Protein AF-A0A554L5W0-F1 (afdb_monomer_lite)

pLDDT: mean 80.77, std 18.83, range [39.31, 97.44]

Radius of gyration: 19.12 Å; chains: 1; bounding box: 47×34×50 Å

Foldseek 3Di:
DPVCVVVVHDDDPDPDDDDDDDDDDLVSVLVVLLVQVLVLVDDDPPPPDDDDDDPPCPVPPPPDRRDDCVCVLVVNDDDPPDDCCSNQVQADPPDPCRGSVVVSVDDDPCVVVPVVDDD

Secondary structure (DSSP, 8-state):
-HHHHHTT--S-SSSSPPP-----SHHHHHHHHHHHHHHHHSPPTT--S-----TT-TT--TT-PPP-SHHHHTTS---TT---HHHHTTS-SS-GGGSHHHHHH----GGGGTTTS--

Sequence (119 aa):
MYFNRKYKRVGALFQAVYKAVIVETDIQLLYLTKYLHRQALRKPRYFSAKKSASKGEALRSWKVVQPCSYPEYLGQRKTEWVKPDEVLYFFSRENPLLSYRAFIEEFEDLSMIQNITLE

Structure (mmCIF, N/CA/C/O backbone):
data_AF-A0A554L5W0-F1
#
_entry.id   AF-A0A554L5W0-F1
#
loop_
_atom_site.group_PDB
_atom_site.id
_atom_site.type_symbol
_atom_site.label_atom_id
_atom_site.label_alt_id
_atom_site.label_comp_id
_atom_site.label_asym_id
_atom_site.label_entity_id
_atom_site.label_seq_id
_atom_site.pdbx_PDB_ins_code
_atom_site.Cartn_x
_atom_site.Cartn_y
_atom_site.Cartn_z
_atom_site.occupancy
_atom_site.B_iso_or_equiv
_atom_site.auth_seq_id
_atom_site.auth_comp_id
_atom_site.auth_asym_id
_atom_site.auth_atom_id
_atom_site.pdbx_PDB_model_num
ATOM 1 N N . MET A 1 1 ? 4.515 -15.301 -26.990 1.00 66.62 1 MET A N 1
ATOM 2 C CA . MET A 1 1 ? 5.950 -14.913 -27.066 1.00 66.62 1 MET A CA 1
ATOM 3 C C . MET A 1 1 ? 6.132 -13.561 -27.785 1.00 66.62 1 MET A C 1
ATOM 5 O O . MET A 1 1 ? 6.895 -13.466 -28.737 1.00 66.62 1 MET A O 1
ATOM 9 N N . TYR A 1 2 ? 5.423 -12.504 -27.361 1.00 87.25 2 TYR A N 1
ATOM 10 C CA . TYR A 1 2 ? 5.436 -11.196 -28.045 1.00 87.25 2 TYR A CA 1
ATOM 11 C C . TYR A 1 2 ? 6.619 -10.311 -27.615 1.00 87.25 2 TYR A C 1
ATOM 13 O O . TYR A 1 2 ? 7.366 -9.827 -28.460 1.00 87.25 2 TYR A O 1
ATOM 21 N N . PHE A 1 3 ? 6.845 -10.171 -26.302 1.00 91.44 3 PHE A N 1
ATOM 22 C CA . PHE A 1 3 ? 7.880 -9.292 -25.740 1.00 91.44 3 PHE A CA 1
ATOM 23 C C . PHE A 1 3 ? 9.292 -9.630 -26.248 1.00 91.44 3 PHE A C 1
ATOM 25 O O . PHE A 1 3 ? 9.985 -8.765 -26.777 1.00 91.44 3 PHE A O 1
ATOM 32 N N . ASN A 1 4 ? 9.692 -10.904 -26.180 1.00 92.38 4 ASN A N 1
ATOM 33 C CA . ASN A 1 4 ? 11.016 -11.335 -26.641 1.00 92.38 4 ASN A CA 1
ATOM 34 C C . ASN A 1 4 ? 11.241 -11.067 -28.134 1.00 92.38 4 ASN A C 1
ATOM 36 O O . ASN A 1 4 ? 12.331 -10.649 -28.513 1.00 92.38 4 ASN A O 1
ATOM 40 N N . ARG A 1 5 ? 10.207 -11.245 -28.971 1.00 91.12 5 ARG A N 1
ATOM 41 C CA . ARG A 1 5 ? 10.278 -10.960 -30.412 1.00 91.12 5 ARG A CA 1
ATOM 42 C C . ARG A 1 5 ? 10.386 -9.458 -30.680 1.00 91.12 5 ARG A C 1
ATOM 44 O O . ARG A 1 5 ? 11.248 -9.047 -31.446 1.00 91.12 5 ARG A O 1
ATOM 51 N N . LYS A 1 6 ? 9.569 -8.641 -30.004 1.00 95.44 6 LYS A N 1
ATOM 52 C CA . LYS A 1 6 ? 9.574 -7.175 -30.137 1.00 95.44 6 LYS A CA 1
ATOM 53 C C . LYS A 1 6 ? 10.924 -6.556 -29.760 1.00 95.44 6 LYS A C 1
ATOM 55 O O . LYS A 1 6 ? 11.398 -5.669 -30.458 1.00 95.44 6 LYS A O 1
ATOM 60 N N . TYR A 1 7 ? 11.545 -7.038 -28.683 1.00 94.56 7 TYR A N 1
ATOM 61 C CA . TYR A 1 7 ? 12.789 -6.476 -28.139 1.00 94.56 7 TYR A CA 1
ATOM 62 C C . TYR A 1 7 ? 14.043 -7.308 -28.450 1.00 94.56 7 TYR A C 1
ATOM 64 O O . TYR A 1 7 ? 15.090 -7.060 -27.859 1.00 94.56 7 TYR A O 1
ATOM 72 N N . LYS A 1 8 ? 13.949 -8.295 -29.354 1.00 93.62 8 LYS A N 1
ATOM 73 C CA . LYS A 1 8 ? 15.064 -9.168 -29.774 1.00 93.62 8 LYS A CA 1
ATOM 74 C C . LYS A 1 8 ? 15.824 -9.807 -28.591 1.00 93.62 8 LYS A C 1
ATOM 76 O O . LYS A 1 8 ? 17.049 -9.878 -28.597 1.00 93.62 8 LYS A O 1
ATOM 81 N N . ARG A 1 9 ? 15.099 -10.261 -27.558 1.00 92.56 9 ARG A N 1
ATOM 82 C CA . ARG A 1 9 ? 15.667 -10.937 -26.372 1.00 92.56 9 ARG A CA 1
ATOM 83 C C . ARG A 1 9 ? 15.665 -12.456 -26.536 1.00 92.56 9 ARG A C 1
ATOM 85 O O . ARG A 1 9 ? 14.723 -13.019 -27.092 1.00 92.56 9 ARG A O 1
ATOM 92 N N . VAL A 1 10 ? 16.676 -13.110 -25.967 1.00 88.81 10 VAL A N 1
ATOM 93 C CA . VAL A 1 10 ? 16.806 -14.576 -25.899 1.00 88.81 10 VAL A CA 1
ATOM 94 C C . VAL A 1 10 ? 16.597 -15.038 -24.451 1.00 88.81 10 VAL A C 1
ATOM 96 O O . VAL A 1 10 ? 16.979 -14.333 -23.519 1.00 88.81 10 VAL A O 1
ATOM 99 N N . GLY A 1 11 ? 15.978 -16.206 -24.264 1.00 88.81 11 GLY A N 1
ATOM 100 C CA . GLY A 1 11 ? 15.700 -16.792 -22.946 1.00 88.81 11 GLY A CA 1
ATOM 101 C C . GLY A 1 11 ? 14.300 -16.501 -22.392 1.00 88.81 11 GLY A C 1
ATOM 102 O O . GLY A 1 11 ? 13.492 -15.790 -22.999 1.00 88.81 11 GLY A O 1
ATOM 103 N N . ALA A 1 12 ? 13.993 -17.094 -21.236 1.00 87.75 12 ALA A N 1
ATOM 104 C CA . ALA A 1 12 ? 12.724 -16.894 -20.541 1.00 87.75 12 ALA A CA 1
ATOM 105 C C . ALA A 1 12 ? 12.639 -15.474 -19.953 1.00 87.75 12 ALA A C 1
ATOM 107 O O . ALA A 1 12 ? 13.602 -14.973 -19.378 1.00 87.75 12 ALA A O 1
ATOM 108 N N . LEU A 1 13 ? 11.483 -14.815 -20.109 1.00 88.19 13 LEU A N 1
ATOM 109 C CA . LEU A 1 13 ? 11.249 -13.484 -19.532 1.00 88.19 13 LEU A CA 1
ATOM 110 C C . LEU A 1 13 ? 11.049 -13.550 -18.011 1.00 88.19 13 LEU A C 1
ATOM 112 O O . LEU A 1 13 ? 11.485 -12.656 -17.293 1.00 88.19 13 LEU A O 1
ATOM 116 N N . PHE A 1 14 ? 10.391 -14.609 -17.542 1.00 88.88 14 PHE A N 1
ATOM 117 C CA . PHE A 1 14 ? 10.098 -14.853 -16.136 1.00 88.88 14 PHE A CA 1
ATOM 118 C C . PHE A 1 14 ? 10.925 -16.033 -15.637 1.00 88.88 14 PHE A C 1
ATOM 120 O O . PHE A 1 14 ? 11.129 -17.000 -16.369 1.00 88.88 14 PHE A O 1
ATOM 127 N N . GLN A 1 15 ? 11.384 -15.948 -14.389 1.00 86.75 15 GLN A N 1
ATOM 128 C CA . GLN A 1 15 ? 12.196 -16.995 -13.770 1.00 86.75 15 GLN A CA 1
ATOM 129 C C . GLN A 1 15 ? 11.387 -18.275 -13.492 1.00 86.75 15 GLN A C 1
ATOM 131 O O . GLN A 1 15 ? 11.933 -19.368 -13.587 1.00 86.75 15 GLN A O 1
ATOM 136 N N . ALA A 1 16 ? 10.099 -18.147 -13.158 1.00 89.56 16 ALA A N 1
ATOM 137 C CA . ALA A 1 16 ? 9.190 -19.257 -12.871 1.00 89.56 16 ALA A CA 1
ATOM 138 C C . ALA A 1 16 ? 7.721 -18.822 -13.046 1.00 89.56 16 ALA A C 1
ATOM 140 O O . ALA A 1 16 ? 7.440 -17.681 -13.423 1.00 89.56 16 ALA A O 1
ATOM 141 N N . VAL A 1 17 ? 6.788 -19.734 -12.757 1.00 90.25 17 VAL A N 1
ATOM 142 C CA . VAL A 1 17 ? 5.350 -19.436 -12.674 1.00 90.25 17 VAL A CA 1
ATOM 143 C C . VAL A 1 17 ? 5.090 -18.490 -11.498 1.00 90.25 17 VAL A C 1
ATOM 145 O O . VAL A 1 17 ? 5.716 -18.608 -10.443 1.00 90.25 17 VAL A O 1
ATOM 148 N N . TYR A 1 18 ? 4.177 -17.537 -11.682 1.00 90.56 18 TYR A N 1
ATOM 149 C CA . TYR A 1 18 ? 3.772 -16.635 -10.607 1.00 90.56 18 TYR A CA 1
ATOM 150 C C . TYR A 1 18 ? 2.911 -17.371 -9.574 1.00 90.56 18 TYR A C 1
ATOM 152 O O . TYR A 1 18 ? 2.227 -18.345 -9.888 1.00 90.56 18 TYR A O 1
ATOM 160 N N . LYS A 1 19 ? 2.939 -16.892 -8.330 1.00 90.12 19 LYS A N 1
ATOM 161 C CA . LYS A 1 19 ? 2.032 -17.357 -7.277 1.00 90.12 19 LYS A CA 1
ATOM 162 C C . LYS A 1 19 ? 0.828 -16.426 -7.218 1.00 90.12 19 LYS A C 1
ATOM 164 O O . LYS A 1 19 ? 0.998 -15.211 -7.298 1.00 90.12 19 LYS A O 1
ATOM 169 N N . ALA A 1 20 ? -0.357 -17.001 -7.059 1.00 92.81 20 ALA A N 1
ATOM 170 C CA . ALA A 1 20 ? -1.606 -16.273 -6.894 1.00 92.81 20 ALA A CA 1
ATOM 171 C C . ALA A 1 20 ? -2.291 -16.741 -5.614 1.00 92.81 20 ALA A C 1
ATOM 173 O O . ALA A 1 20 ? -2.310 -17.937 -5.326 1.00 92.81 20 ALA A O 1
ATOM 174 N N . VAL A 1 21 ? -2.837 -15.795 -4.859 1.00 93.12 21 VAL A N 1
ATOM 175 C CA . VAL A 1 21 ? -3.619 -16.052 -3.649 1.00 93.12 21 VAL A CA 1
ATOM 176 C C . VAL A 1 21 ? -4.822 -15.121 -3.697 1.00 93.12 21 VAL A C 1
ATOM 178 O O . VAL A 1 21 ? -4.664 -13.937 -3.998 1.00 93.12 21 VAL A O 1
ATOM 181 N N . ILE A 1 22 ? -6.011 -15.665 -3.445 1.00 96.50 22 ILE A N 1
ATOM 182 C CA . ILE A 1 22 ? -7.239 -14.874 -3.344 1.00 96.50 22 ILE A CA 1
ATOM 183 C C . ILE A 1 22 ? -7.211 -14.122 -2.012 1.00 96.50 22 ILE A C 1
ATOM 185 O O . ILE A 1 22 ? -6.828 -14.677 -0.980 1.00 96.50 22 ILE A O 1
ATOM 189 N N . VAL A 1 23 ? -7.582 -12.845 -2.055 1.00 95.88 23 VAL A N 1
ATOM 190 C CA . VAL A 1 23 ? -7.795 -12.034 -0.858 1.00 95.88 23 VAL A CA 1
ATOM 191 C C . VAL A 1 23 ? -9.278 -12.101 -0.525 1.00 95.88 23 VAL A C 1
ATOM 193 O O . VAL A 1 23 ? -10.097 -11.610 -1.295 1.00 95.88 23 VAL A O 1
ATOM 196 N N . GLU A 1 24 ? -9.616 -12.763 0.577 1.00 97.12 24 GLU A N 1
ATOM 197 C CA . GLU A 1 24 ? -11.003 -13.058 0.962 1.00 97.12 24 GLU A CA 1
ATOM 198 C C . GLU A 1 24 ? -11.544 -12.088 2.014 1.00 97.12 24 GLU A C 1
ATOM 200 O O . GLU A 1 24 ? -12.755 -11.943 2.153 1.00 97.12 24 GLU A O 1
ATOM 205 N N . THR A 1 25 ? -10.660 -11.430 2.770 1.00 97.44 25 THR A N 1
ATOM 206 C CA . THR A 1 25 ? -11.049 -10.558 3.885 1.00 97.44 25 THR A CA 1
ATOM 207 C C . THR A 1 25 ? -10.346 -9.208 3.833 1.00 97.44 25 THR A C 1
ATOM 209 O O . THR A 1 25 ? -9.197 -9.102 3.395 1.00 97.44 25 THR A O 1
ATOM 212 N N . ASP A 1 26 ? -11.006 -8.185 4.372 1.00 96.50 26 ASP A N 1
ATOM 213 C CA . ASP A 1 26 ? -10.437 -6.840 4.500 1.00 96.50 26 ASP A CA 1
ATOM 214 C C . ASP A 1 26 ? -9.166 -6.846 5.356 1.00 96.50 26 ASP A C 1
ATOM 216 O O . ASP A 1 26 ? -8.173 -6.209 5.020 1.00 96.50 26 ASP A O 1
ATOM 220 N N . ILE A 1 27 ? -9.145 -7.642 6.430 1.00 95.38 27 ILE A N 1
ATOM 221 C CA . ILE A 1 27 ? -7.963 -7.797 7.290 1.00 95.38 27 ILE A CA 1
ATOM 222 C C . ILE A 1 27 ? -6.783 -8.336 6.473 1.00 95.38 27 ILE A C 1
ATOM 224 O O . ILE A 1 27 ? -5.673 -7.807 6.559 1.00 95.38 27 ILE A O 1
ATOM 228 N N . GLN A 1 28 ? -7.011 -9.355 5.642 1.00 94.75 28 GLN A N 1
ATOM 229 C CA . GLN A 1 28 ? -5.974 -9.892 4.764 1.00 94.75 28 GLN A CA 1
ATOM 230 C C . GLN A 1 28 ? -5.470 -8.831 3.779 1.00 94.75 28 GLN A C 1
ATOM 232 O O . GLN A 1 28 ? -4.259 -8.736 3.575 1.00 94.75 28 GLN A O 1
ATOM 237 N N . LEU A 1 29 ? -6.360 -8.011 3.208 1.00 95.44 29 LEU A N 1
ATOM 238 C CA . LEU A 1 29 ? -5.982 -6.896 2.337 1.00 95.44 29 LEU A CA 1
ATOM 239 C C . LEU A 1 29 ? -5.069 -5.898 3.068 1.00 95.44 29 LEU A C 1
ATOM 241 O O . LEU A 1 29 ? -3.988 -5.587 2.565 1.00 95.44 29 LEU A O 1
ATOM 245 N N . LEU A 1 30 ? -5.457 -5.455 4.269 1.00 95.50 30 LEU A N 1
ATOM 246 C CA . LEU A 1 30 ? -4.697 -4.493 5.077 1.00 95.50 30 LEU A CA 1
ATOM 247 C C . LEU A 1 30 ? -3.292 -5.002 5.420 1.00 95.50 30 LEU A C 1
ATOM 249 O O . LEU A 1 30 ? -2.294 -4.300 5.239 1.00 95.50 30 LEU A O 1
ATOM 253 N N . TYR A 1 31 ? -3.181 -6.242 5.894 1.00 94.19 31 TYR A N 1
ATOM 254 C CA . TYR A 1 31 ? -1.879 -6.808 6.248 1.00 94.19 31 TYR A CA 1
ATOM 255 C C . TYR A 1 31 ? -1.025 -7.134 5.017 1.00 94.19 31 TYR A C 1
ATOM 257 O O . TYR A 1 31 ? 0.204 -7.030 5.078 1.00 94.19 31 TYR A O 1
ATOM 265 N N . LEU A 1 32 ? -1.640 -7.455 3.875 1.00 93.94 32 LEU A N 1
ATOM 266 C CA . LEU A 1 32 ? -0.919 -7.633 2.617 1.00 93.94 32 LEU A CA 1
ATOM 267 C C . LEU A 1 32 ? -0.292 -6.316 2.142 1.00 93.94 32 LEU A C 1
ATOM 269 O O . LEU A 1 32 ? 0.885 -6.305 1.767 1.00 93.94 32 LEU A O 1
ATOM 273 N N . THR A 1 33 ? -1.021 -5.195 2.194 1.00 94.88 33 THR A N 1
ATOM 274 C CA . THR A 1 33 ? -0.435 -3.891 1.846 1.00 94.88 33 THR A CA 1
ATOM 275 C C . THR A 1 33 ? 0.650 -3.483 2.838 1.00 94.88 33 THR A C 1
ATOM 277 O O . THR A 1 33 ? 1.710 -3.016 2.406 1.00 94.88 33 THR A O 1
ATOM 280 N N . LYS A 1 34 ? 0.460 -3.762 4.141 1.00 93.81 34 LYS A N 1
ATOM 281 C CA . LYS A 1 34 ? 1.499 -3.571 5.169 1.00 93.81 34 LYS A CA 1
ATOM 282 C C . LYS A 1 34 ? 2.772 -4.324 4.832 1.00 93.81 34 LYS A C 1
ATOM 284 O O . LYS A 1 34 ? 3.854 -3.737 4.818 1.00 93.81 34 LYS A O 1
ATOM 289 N N . TYR A 1 35 ? 2.650 -5.603 4.499 1.00 91.12 35 TYR A N 1
ATOM 290 C CA . TYR A 1 35 ? 3.775 -6.440 4.111 1.00 91.12 35 TYR A CA 1
ATOM 291 C C . TYR A 1 35 ? 4.517 -5.881 2.889 1.00 91.12 35 TYR A C 1
ATOM 293 O O . TYR A 1 35 ? 5.735 -5.691 2.946 1.00 91.12 35 TYR A O 1
ATOM 301 N N . LEU A 1 36 ? 3.798 -5.557 1.809 1.00 91.25 36 LEU A N 1
ATOM 302 C CA . LEU A 1 36 ? 4.388 -5.042 0.568 1.00 91.25 36 LEU A CA 1
ATOM 303 C C . LEU A 1 36 ? 5.134 -3.718 0.784 1.00 91.25 36 LEU A C 1
ATOM 305 O O . LEU A 1 36 ? 6.272 -3.559 0.335 1.00 91.25 36 LEU A O 1
ATOM 309 N N . HIS A 1 37 ? 4.526 -2.766 1.495 1.00 92.62 37 HIS A N 1
ATOM 310 C CA . HIS A 1 37 ? 5.151 -1.466 1.752 1.00 92.62 37 HIS A CA 1
ATOM 311 C C . HIS A 1 37 ? 6.317 -1.572 2.735 1.00 92.62 37 HIS A C 1
ATOM 313 O O . HIS A 1 37 ? 7.368 -0.983 2.481 1.00 92.62 37 HIS A O 1
ATOM 319 N N . ARG A 1 38 ? 6.217 -2.390 3.792 1.00 88.69 38 ARG A N 1
ATOM 320 C CA . ARG A 1 38 ? 7.348 -2.623 4.710 1.00 88.69 38 ARG A CA 1
ATOM 321 C C . ARG A 1 38 ? 8.533 -3.259 3.997 1.00 88.69 38 ARG A C 1
ATOM 323 O O . ARG A 1 38 ? 9.667 -2.862 4.251 1.00 88.69 38 ARG A O 1
ATOM 330 N N . GLN A 1 39 ? 8.307 -4.195 3.075 1.00 84.62 39 GLN A N 1
ATOM 331 C CA . GLN A 1 39 ? 9.394 -4.754 2.268 1.00 84.62 39 GLN A CA 1
ATOM 332 C C . GLN A 1 39 ? 10.129 -3.697 1.447 1.00 84.62 39 GLN A C 1
ATOM 334 O O . GLN A 1 39 ? 11.356 -3.732 1.386 1.00 84.62 39 GLN A O 1
ATOM 339 N N . ALA A 1 40 ? 9.402 -2.745 0.862 1.00 83.69 40 ALA A N 1
ATOM 340 C CA . ALA A 1 40 ? 10.004 -1.664 0.089 1.00 83.69 40 ALA A CA 1
ATOM 341 C C . ALA A 1 40 ? 10.792 -0.666 0.959 1.00 83.69 40 ALA A C 1
ATOM 343 O O . ALA A 1 40 ? 11.781 -0.091 0.500 1.00 83.69 40 ALA A O 1
ATOM 344 N N . LEU A 1 41 ? 10.376 -0.485 2.217 1.00 80.88 41 LEU A N 1
ATOM 345 C CA . LEU A 1 41 ? 11.042 0.379 3.196 1.00 80.88 41 LEU A CA 1
ATOM 346 C C . LEU A 1 41 ? 12.248 -0.287 3.879 1.00 80.88 41 LEU A C 1
ATOM 348 O O . LEU A 1 41 ? 13.112 0.412 4.417 1.00 80.88 41 LEU A O 1
ATOM 352 N N . ARG A 1 42 ? 12.346 -1.626 3.871 1.00 73.69 42 ARG A N 1
ATOM 353 C CA . ARG A 1 42 ? 13.490 -2.344 4.454 1.00 73.69 42 ARG A CA 1
ATOM 354 C C . ARG A 1 42 ? 14.773 -1.976 3.713 1.00 73.69 42 ARG A C 1
ATOM 356 O O . ARG A 1 42 ? 14.918 -2.207 2.514 1.00 73.69 42 ARG A O 1
ATOM 363 N N . LYS A 1 43 ? 15.757 -1.474 4.462 1.00 63.47 43 LYS A N 1
ATOM 364 C CA . LYS A 1 43 ? 17.122 -1.314 3.952 1.00 63.47 43 LYS A CA 1
ATOM 365 C C . LYS A 1 43 ? 17.680 -2.698 3.580 1.00 63.47 43 LYS A C 1
ATOM 367 O O . LYS A 1 43 ? 17.507 -3.644 4.354 1.00 63.47 43 LYS A O 1
ATOM 372 N N . PRO A 1 44 ? 18.339 -2.856 2.421 1.00 57.47 44 PRO A N 1
ATOM 373 C CA . PRO A 1 44 ? 18.895 -4.143 2.024 1.00 57.47 44 PRO A CA 1
ATOM 374 C C . PRO A 1 44 ? 19.944 -4.621 3.041 1.00 57.47 44 PRO A C 1
ATOM 376 O O . PRO A 1 44 ? 20.919 -3.925 3.317 1.00 57.47 44 PRO A O 1
ATOM 379 N N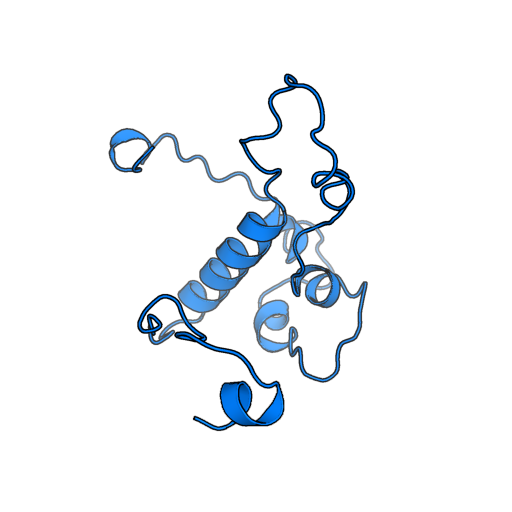 . ARG A 1 45 ? 19.755 -5.844 3.564 1.00 49.19 45 ARG A N 1
ATOM 380 C CA . ARG A 1 45 ? 20.629 -6.495 4.565 1.00 49.19 45 ARG A CA 1
ATOM 381 C C . ARG A 1 45 ? 22.084 -6.692 4.106 1.00 49.19 45 ARG A C 1
ATOM 383 O O . ARG A 1 45 ? 22.958 -6.887 4.937 1.00 49.19 45 ARG A O 1
ATOM 390 N N . TYR A 1 46 ? 22.359 -6.604 2.805 1.00 47.84 46 TYR A N 1
ATOM 391 C CA . TYR A 1 46 ? 23.700 -6.790 2.234 1.00 47.84 46 TYR A CA 1
ATOM 392 C C . T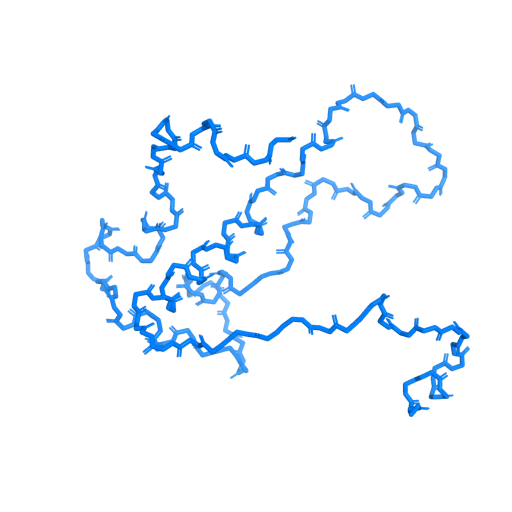YR A 1 46 ? 24.562 -5.524 2.200 1.00 47.84 46 TYR A C 1
ATOM 394 O O . TYR A 1 46 ? 25.685 -5.571 1.707 1.00 47.84 46 TYR A O 1
ATOM 402 N N . PHE A 1 47 ? 24.091 -4.397 2.737 1.00 49.12 47 PHE A N 1
ATOM 403 C CA . PHE A 1 47 ? 24.921 -3.198 2.869 1.00 49.12 47 PHE A CA 1
ATOM 404 C C . PHE A 1 47 ? 25.785 -3.259 4.142 1.00 49.12 47 PHE A C 1
ATOM 406 O O . PHE A 1 47 ? 25.767 -2.355 4.972 1.00 49.12 47 PHE A O 1
ATOM 413 N N . SER A 1 48 ? 26.526 -4.358 4.317 1.00 42.97 48 SER A N 1
ATOM 414 C CA . SER A 1 48 ? 27.654 -4.389 5.244 1.00 42.97 48 SER A CA 1
ATOM 415 C C . SER A 1 48 ? 28.875 -3.922 4.465 1.00 42.97 48 SER A C 1
ATOM 417 O O . SER A 1 48 ? 29.252 -4.502 3.446 1.00 42.97 48 SER A O 1
ATOM 419 N N . ALA A 1 49 ? 29.435 -2.797 4.889 1.00 49.44 49 ALA A N 1
ATOM 4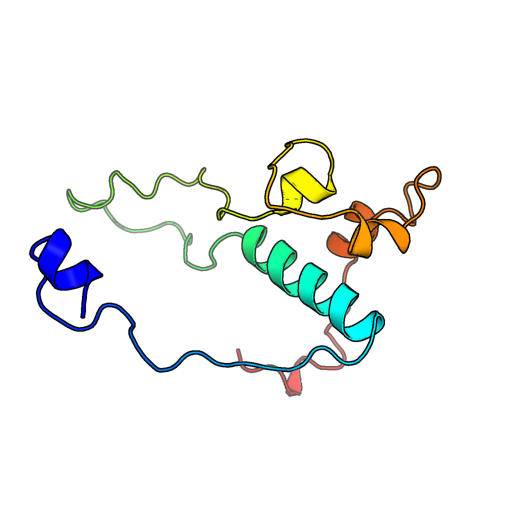20 C CA . ALA A 1 49 ? 30.576 -2.159 4.265 1.00 49.44 49 ALA A CA 1
ATOM 421 C C . ALA A 1 49 ? 31.771 -3.125 4.164 1.00 49.44 49 ALA A C 1
ATOM 423 O O . ALA A 1 49 ? 32.400 -3.408 5.179 1.00 49.44 49 ALA A O 1
ATOM 424 N N . LYS A 1 50 ? 32.082 -3.615 2.952 1.00 44.47 50 LYS A N 1
ATOM 425 C CA . LYS A 1 50 ? 33.434 -3.946 2.436 1.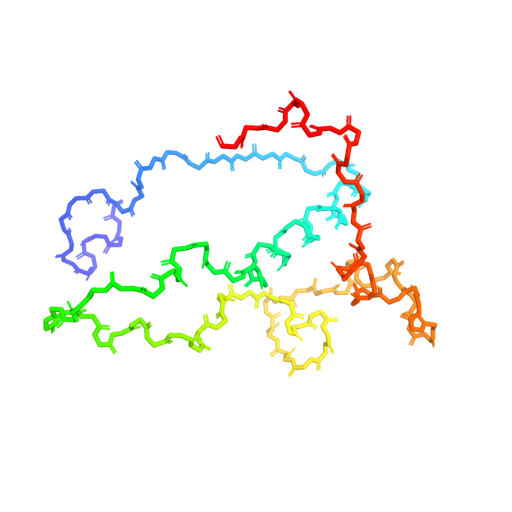00 44.47 50 LYS A CA 1
ATOM 426 C C . LYS A 1 50 ? 33.349 -4.793 1.157 1.00 44.47 50 LYS A C 1
ATOM 428 O O . LYS A 1 50 ? 33.141 -5.998 1.237 1.00 44.47 50 LYS A O 1
ATOM 433 N N . LYS A 1 51 ? 33.641 -4.188 0.002 1.00 39.31 51 LYS A N 1
ATOM 434 C CA . LYS A 1 51 ? 34.748 -4.565 -0.907 1.00 39.31 51 LYS A CA 1
ATOM 435 C C . LYS A 1 51 ? 34.620 -3.813 -2.233 1.00 39.31 51 LYS A C 1
ATOM 437 O O . LYS A 1 51 ? 33.574 -3.819 -2.859 1.00 39.31 51 LYS A O 1
ATOM 442 N N . SER A 1 52 ? 35.722 -3.159 -2.582 1.00 44.38 52 SER A N 1
ATOM 443 C CA . SER A 1 52 ? 36.135 -2.577 -3.859 1.00 44.38 52 SER A CA 1
ATOM 444 C C . SER A 1 52 ? 35.181 -2.757 -5.039 1.00 44.38 52 SER A C 1
ATOM 446 O O . SER A 1 52 ? 35.053 -3.852 -5.586 1.00 44.38 52 SER A O 1
ATOM 448 N N . ALA A 1 53 ? 34.604 -1.638 -5.473 1.00 46.22 53 ALA A N 1
ATOM 449 C CA . ALA A 1 53 ? 33.749 -1.577 -6.640 1.00 46.22 53 ALA A CA 1
ATOM 450 C C . ALA A 1 53 ? 34.495 -2.021 -7.901 1.00 46.22 53 ALA A C 1
ATOM 452 O O . ALA A 1 53 ? 35.404 -1.345 -8.386 1.00 46.22 53 ALA A O 1
ATOM 453 N N . SER A 1 54 ? 34.086 -3.164 -8.450 1.00 49.50 54 SER A N 1
ATOM 454 C CA . SER A 1 54 ? 34.384 -3.495 -9.839 1.00 49.50 54 SER A CA 1
ATOM 455 C C . SER A 1 54 ? 33.546 -2.590 -10.750 1.00 49.50 54 SER A C 1
ATOM 457 O O . SER A 1 54 ? 32.459 -2.138 -10.385 1.00 49.50 54 SER A O 1
ATOM 459 N N . LYS A 1 55 ? 34.059 -2.300 -11.947 1.00 45.53 55 LYS A N 1
ATOM 460 C CA . LYS A 1 55 ? 33.590 -1.287 -12.918 1.00 45.53 55 LYS A CA 1
ATOM 461 C C . LYS A 1 55 ? 32.120 -1.430 -13.397 1.00 45.53 55 LYS A C 1
ATOM 463 O O . LYS A 1 55 ? 31.700 -0.678 -14.269 1.00 45.53 55 LYS A O 1
ATOM 468 N N . GLY A 1 56 ? 31.340 -2.361 -12.837 1.00 48.09 56 GLY A N 1
ATOM 469 C CA . GLY A 1 56 ? 29.902 -2.560 -13.062 1.00 48.09 56 GLY A CA 1
ATOM 470 C C . GLY A 1 56 ? 28.980 -2.141 -11.901 1.00 48.09 56 GLY A C 1
ATOM 471 O O . GLY A 1 56 ? 27.764 -2.249 -12.031 1.00 48.09 56 GLY A O 1
ATOM 472 N N . GLU A 1 57 ? 29.511 -1.648 -10.776 1.00 48.94 57 GLU A N 1
ATOM 473 C CA . GLU A 1 57 ? 28.720 -1.316 -9.572 1.00 48.94 57 GLU A CA 1
ATOM 474 C C . GLU A 1 57 ? 28.221 0.141 -9.493 1.00 48.94 57 GLU A C 1
ATOM 476 O O . GLU A 1 57 ? 27.613 0.545 -8.503 1.00 48.94 57 GLU A O 1
ATOM 481 N N . ALA A 1 58 ? 28.397 0.938 -10.551 1.00 45.06 58 ALA A N 1
ATOM 482 C CA . ALA A 1 58 ? 28.029 2.360 -10.565 1.00 45.06 58 ALA A CA 1
ATOM 483 C C . ALA A 1 58 ? 26.507 2.649 -10.536 1.00 45.06 58 ALA A C 1
ATOM 485 O O . ALA A 1 58 ? 26.108 3.805 -10.428 1.00 45.06 58 ALA A O 1
ATOM 486 N N . LEU A 1 59 ? 25.646 1.627 -10.603 1.00 43.91 59 LEU A N 1
ATOM 487 C CA . LEU A 1 59 ? 24.180 1.779 -10.592 1.00 43.91 59 LEU A CA 1
ATOM 488 C C . LEU A 1 59 ? 23.513 1.449 -9.247 1.00 43.91 59 LEU A C 1
ATOM 490 O O . LEU A 1 59 ? 22.297 1.568 -9.125 1.00 43.91 59 LEU A O 1
ATOM 494 N N . ARG A 1 60 ? 24.274 1.029 -8.229 1.00 44.62 60 ARG A N 1
ATOM 495 C CA . ARG A 1 60 ? 23.731 0.640 -6.912 1.00 44.62 60 ARG A CA 1
ATOM 496 C C . ARG A 1 60 ? 24.040 1.666 -5.828 1.00 44.62 60 ARG A C 1
ATOM 498 O O . ARG A 1 60 ? 24.278 1.312 -4.674 1.00 44.62 60 ARG A O 1
ATOM 505 N N . SER A 1 61 ? 24.040 2.946 -6.185 1.00 43.25 61 SER A N 1
ATOM 506 C CA . SER A 1 61 ? 24.051 4.024 -5.203 1.00 43.25 61 SER A CA 1
ATOM 507 C C . SER A 1 61 ? 22.796 3.904 -4.328 1.00 43.25 61 SER A C 1
ATOM 509 O O . SER A 1 61 ? 21.703 4.255 -4.750 1.00 43.25 61 SER A O 1
ATOM 511 N N . TRP A 1 62 ? 22.954 3.292 -3.148 1.00 42.72 62 TRP A N 1
ATOM 512 C CA . TRP A 1 62 ? 22.465 3.601 -1.785 1.00 42.72 62 TRP A CA 1
ATOM 513 C C . TRP A 1 62 ? 21.201 4.478 -1.534 1.00 42.72 62 TRP A C 1
ATOM 515 O O . TRP A 1 62 ? 20.719 4.529 -0.408 1.00 42.72 62 TRP A O 1
ATOM 525 N N . LYS A 1 63 ? 20.615 5.155 -2.522 1.00 45.91 63 LYS A N 1
ATOM 526 C CA . LYS A 1 63 ? 19.497 6.102 -2.401 1.00 45.91 63 LYS A CA 1
ATOM 527 C C . LYS A 1 63 ? 18.213 5.682 -3.119 1.00 45.91 63 LYS A C 1
ATOM 529 O O . LYS A 1 63 ? 17.223 6.403 -3.032 1.00 45.91 63 LYS A O 1
ATOM 534 N N . VAL A 1 64 ? 18.208 4.561 -3.838 1.00 51.06 64 VAL A N 1
ATOM 535 C CA . VAL A 1 64 ? 17.008 4.114 -4.556 1.00 51.06 64 VAL A CA 1
ATOM 536 C C . VAL A 1 64 ? 16.094 3.389 -3.573 1.00 51.06 64 VAL A C 1
ATOM 538 O O . VAL A 1 64 ? 16.269 2.204 -3.295 1.00 51.06 64 VAL A O 1
ATOM 541 N N . VAL A 1 65 ? 15.132 4.129 -3.019 1.00 62.19 65 VAL A N 1
ATOM 542 C CA . VAL A 1 65 ? 13.932 3.552 -2.398 1.00 62.19 65 VAL A CA 1
ATOM 543 C C . VAL A 1 65 ? 13.359 2.544 -3.391 1.00 62.19 65 VAL A C 1
ATOM 545 O O . VAL A 1 65 ? 13.198 2.874 -4.569 1.00 62.19 65 VAL A O 1
ATOM 548 N N . GLN A 1 66 ? 13.102 1.311 -2.945 1.00 74.81 66 GLN A N 1
ATOM 549 C CA . GLN A 1 66 ? 12.471 0.313 -3.806 1.00 74.81 66 GLN A CA 1
ATOM 550 C C . GLN A 1 66 ? 11.171 0.910 -4.360 1.00 74.81 66 GLN A C 1
ATOM 552 O O . GLN A 1 66 ? 10.389 1.475 -3.584 1.00 74.81 66 GLN A O 1
ATOM 557 N N . PRO A 1 67 ? 10.934 0.843 -5.681 1.00 82.31 67 PRO A N 1
ATOM 558 C CA . PRO A 1 67 ? 9.735 1.420 -6.259 1.00 82.31 67 PRO A CA 1
ATOM 559 C C . PRO A 1 67 ? 8.515 0.749 -5.628 1.00 82.31 67 PRO A C 1
ATOM 561 O O . PRO A 1 67 ? 8.345 -0.465 -5.703 1.00 82.31 67 PRO A O 1
ATOM 564 N N . CYS A 1 68 ? 7.676 1.546 -4.979 1.00 89.88 68 CYS A N 1
ATOM 565 C CA . CYS A 1 68 ? 6.456 1.081 -4.338 1.00 89.88 68 CYS A CA 1
ATOM 566 C C . CYS A 1 68 ? 5.383 2.166 -4.394 1.00 89.88 68 CYS A C 1
ATOM 568 O O . CYS A 1 68 ? 5.684 3.334 -4.659 1.00 89.88 68 CYS A O 1
ATOM 570 N N . SER A 1 69 ? 4.141 1.759 -4.131 1.00 94.50 69 SER A N 1
ATOM 571 C CA . SER A 1 69 ? 2.975 2.641 -4.078 1.00 94.50 69 SER A CA 1
ATOM 572 C C . SER A 1 69 ? 2.798 3.355 -2.733 1.00 94.50 69 SER A C 1
ATOM 574 O O . SER A 1 69 ? 1.813 4.052 -2.536 1.00 94.50 69 SER A O 1
ATOM 576 N N . TYR A 1 70 ? 3.723 3.194 -1.781 1.00 94.06 70 TYR A N 1
ATOM 577 C CA . TYR A 1 70 ? 3.609 3.826 -0.465 1.00 94.06 70 TYR A CA 1
ATOM 578 C C . TYR A 1 70 ? 3.461 5.363 -0.524 1.00 94.06 70 TYR A C 1
ATOM 580 O O . TYR A 1 70 ? 2.603 5.892 0.182 1.00 94.06 70 TYR A O 1
ATOM 588 N N . PRO A 1 71 ? 4.186 6.102 -1.394 1.00 93.81 71 PRO A N 1
ATOM 589 C CA . PRO A 1 71 ? 3.992 7.546 -1.537 1.00 93.81 71 PRO A CA 1
ATOM 590 C C . PRO A 1 71 ? 2.569 7.949 -1.951 1.00 93.81 71 PRO A C 1
ATOM 592 O O . PRO A 1 71 ? 2.094 8.999 -1.526 1.00 93.81 71 PRO A O 1
ATOM 595 N N . GLU A 1 72 ? 1.870 7.134 -2.745 1.00 96.06 72 GLU A N 1
ATOM 596 C CA . GLU A 1 72 ? 0.463 7.357 -3.096 1.00 96.06 72 GLU A CA 1
ATOM 597 C C . GLU A 1 72 ? -0.450 7.239 -1.878 1.00 96.06 72 GLU A C 1
ATOM 599 O O . GLU A 1 72 ? -1.357 8.049 -1.713 1.00 96.06 72 GLU A O 1
ATOM 604 N N . TYR A 1 73 ? -0.175 6.281 -0.992 1.00 95.75 73 TYR A N 1
ATOM 605 C CA . TYR A 1 73 ? -0.941 6.084 0.242 1.00 95.75 73 TYR A CA 1
ATOM 606 C C . TYR A 1 73 ? -0.692 7.208 1.255 1.00 95.75 73 TYR A C 1
ATOM 608 O O . TYR A 1 73 ? -1.552 7.505 2.077 1.00 95.75 73 TYR A O 1
ATOM 616 N N . LEU A 1 74 ? 0.468 7.866 1.177 1.00 93.69 74 LEU A N 1
ATOM 617 C CA . LEU A 1 74 ? 0.785 9.060 1.962 1.00 93.69 74 LEU A CA 1
ATOM 618 C C . LEU A 1 74 ? 0.288 10.367 1.320 1.00 93.69 74 LEU A C 1
ATOM 620 O O . LEU A 1 74 ? 0.518 11.437 1.880 1.00 93.69 74 LEU A O 1
ATOM 624 N N . GLY A 1 75 ? -0.326 10.315 0.133 1.00 93.69 75 GLY A N 1
ATOM 625 C CA . GLY A 1 75 ? -0.738 11.509 -0.613 1.00 93.69 75 GLY A CA 1
ATOM 626 C C . GLY A 1 75 ? 0.423 12.337 -1.182 1.00 93.69 75 GLY A C 1
ATOM 627 O O . GLY A 1 75 ? 0.218 13.458 -1.637 1.00 93.69 75 GLY A O 1
ATOM 628 N N . GLN A 1 76 ? 1.647 11.802 -1.182 1.00 93.62 76 GLN A N 1
ATOM 629 C CA . GLN A 1 76 ? 2.851 12.475 -1.689 1.00 93.62 76 GLN A CA 1
ATOM 630 C C . GLN A 1 76 ? 2.972 12.394 -3.215 1.00 93.62 76 GLN A C 1
ATOM 632 O O . GLN A 1 76 ? 3.674 13.192 -3.834 1.00 93.62 76 GLN A O 1
ATOM 637 N N . ARG A 1 77 ? 2.319 11.401 -3.826 1.00 94.00 77 ARG A N 1
ATOM 638 C CA . ARG A 1 77 ? 2.299 11.176 -5.273 1.00 94.00 77 ARG A CA 1
ATOM 639 C C . ARG A 1 77 ? 0.890 10.806 -5.714 1.00 94.00 77 ARG A C 1
ATOM 641 O O . ARG A 1 77 ? 0.181 10.112 -4.997 1.00 94.00 77 ARG A O 1
ATOM 648 N N . LYS A 1 78 ? 0.498 11.231 -6.915 1.00 95.38 78 LYS A N 1
ATOM 649 C CA . LYS A 1 78 ? -0.756 10.816 -7.550 1.00 95.38 78 LYS A CA 1
ATOM 650 C C . LYS A 1 78 ? -0.442 10.040 -8.821 1.00 95.38 78 LYS A C 1
ATOM 652 O O . LYS A 1 78 ? 0.175 10.581 -9.733 1.00 95.38 78 LYS A O 1
ATOM 657 N N . THR A 1 79 ? -0.888 8.792 -8.867 1.00 95.62 79 THR A N 1
ATOM 658 C CA . THR A 1 79 ? -0.669 7.882 -9.993 1.00 95.62 79 THR A CA 1
ATOM 659 C C . THR A 1 79 ? -2.020 7.327 -10.429 1.00 95.62 79 THR A C 1
ATOM 661 O O . THR A 1 79 ? -2.712 6.711 -9.627 1.00 95.62 79 THR A O 1
ATOM 664 N N . GLU A 1 80 ? -2.420 7.550 -11.684 1.00 96.44 80 GLU A N 1
ATOM 665 C CA . GLU A 1 80 ? -3.798 7.307 -12.158 1.00 96.44 80 GLU A CA 1
ATOM 666 C C . GLU A 1 80 ? -4.292 5.868 -11.951 1.00 96.44 80 GLU A C 1
ATOM 668 O O . GLU A 1 80 ? -5.464 5.648 -11.629 1.00 96.44 80 GLU A O 1
ATOM 673 N N . TRP A 1 81 ? -3.390 4.900 -12.113 1.00 95.31 81 TRP A N 1
ATOM 674 C CA . TRP A 1 81 ? -3.667 3.468 -12.013 1.00 95.31 81 TRP A CA 1
ATOM 675 C C . TRP A 1 81 ? -3.512 2.903 -10.594 1.00 95.31 81 TRP A C 1
ATOM 677 O O . TRP A 1 81 ? -3.792 1.728 -10.378 1.00 95.31 81 TRP A O 1
ATOM 687 N N . VAL A 1 82 ? -3.094 3.716 -9.621 1.00 95.75 82 VAL A N 1
ATOM 688 C CA . VAL A 1 82 ? -3.023 3.313 -8.212 1.00 95.75 82 VAL A CA 1
ATOM 689 C C . VAL A 1 82 ? -4.262 3.847 -7.502 1.00 95.75 82 VAL A C 1
ATOM 691 O O . VAL A 1 82 ? -4.508 5.051 -7.506 1.00 95.75 82 VAL A O 1
ATOM 694 N N . LYS A 1 83 ? -5.047 2.952 -6.897 1.00 95.50 83 LYS A N 1
ATOM 695 C CA . LYS A 1 83 ? -6.287 3.279 -6.178 1.00 95.50 83 LYS A CA 1
ATOM 696 C C . LYS A 1 83 ? -6.105 3.015 -4.679 1.00 95.50 83 LYS A C 1
ATOM 698 O O . LYS A 1 83 ? -6.444 1.933 -4.215 1.00 95.50 83 LYS A O 1
ATOM 703 N N . PRO A 1 84 ? -5.499 3.947 -3.920 1.00 96.31 84 PRO A N 1
ATOM 704 C CA . PRO A 1 84 ? -5.253 3.739 -2.495 1.00 96.31 84 PRO A CA 1
ATOM 705 C C . PRO A 1 84 ? -6.533 3.868 -1.656 1.00 96.31 84 PRO A C 1
ATOM 707 O O . PRO A 1 84 ? -6.554 3.401 -0.524 1.00 96.31 84 PRO A O 1
ATOM 710 N N . ASP A 1 85 ? -7.589 4.479 -2.201 1.00 95.50 85 ASP A N 1
ATOM 711 C CA . ASP A 1 85 ? -8.804 4.848 -1.467 1.00 95.50 85 ASP A CA 1
ATOM 712 C C . ASP A 1 85 ? -9.502 3.657 -0.797 1.00 95.50 85 ASP A C 1
ATOM 714 O O . ASP A 1 85 ? -9.967 3.799 0.330 1.00 95.50 85 ASP A O 1
ATOM 718 N N . GLU A 1 86 ? -9.515 2.481 -1.436 1.00 94.38 86 GLU A N 1
ATOM 719 C CA . GLU A 1 86 ? -10.109 1.256 -0.872 1.00 94.38 86 GLU A CA 1
ATOM 720 C C . GLU A 1 86 ? -9.444 0.852 0.448 1.00 94.38 86 GLU A C 1
ATOM 722 O O . GLU A 1 86 ? -10.114 0.466 1.398 1.00 94.38 86 GLU A O 1
ATOM 727 N N . VAL A 1 87 ? -8.120 0.999 0.532 1.00 96.69 87 VAL A N 1
ATOM 728 C CA . VAL A 1 87 ? -7.354 0.681 1.741 1.00 96.69 87 VAL A CA 1
ATOM 729 C C . VAL A 1 87 ? -7.381 1.849 2.720 1.00 96.69 87 VAL A C 1
ATOM 731 O O . VAL A 1 87 ? -7.558 1.647 3.917 1.00 96.69 87 VAL A O 1
ATOM 734 N N . LEU A 1 88 ? -7.235 3.083 2.229 1.00 96.75 88 LEU A N 1
ATOM 735 C CA . LEU A 1 88 ? -7.237 4.285 3.066 1.00 96.75 88 LEU A CA 1
ATOM 736 C C . LEU A 1 88 ? -8.586 4.531 3.754 1.00 96.75 88 LEU A C 1
ATOM 738 O O . LEU A 1 88 ? -8.610 5.205 4.780 1.00 96.75 88 LEU A O 1
ATOM 742 N N . TYR A 1 89 ? -9.681 3.966 3.238 1.00 96.81 89 TYR A N 1
ATOM 743 C CA . TYR A 1 89 ? -11.003 4.009 3.867 1.00 96.81 89 TYR A CA 1
ATOM 744 C C . TYR A 1 89 ? -11.015 3.442 5.297 1.00 96.81 89 TYR A C 1
ATOM 746 O O . TYR A 1 89 ? -11.757 3.936 6.141 1.00 96.81 89 TYR A O 1
ATOM 754 N N . PHE A 1 90 ? -10.161 2.459 5.599 1.00 96.25 90 PHE A N 1
ATOM 755 C CA . PHE A 1 90 ? -10.071 1.848 6.930 1.00 96.25 90 PHE A CA 1
ATOM 756 C C . PHE A 1 90 ? -9.311 2.700 7.961 1.00 96.25 90 PHE A C 1
ATOM 758 O O . PHE A 1 90 ? -9.281 2.348 9.139 1.00 96.25 90 PHE A O 1
ATOM 765 N N . PHE A 1 91 ? -8.687 3.806 7.545 1.00 96.62 91 PHE A N 1
ATOM 766 C CA . PHE A 1 91 ? -7.821 4.620 8.397 1.00 96.62 91 PHE A CA 1
ATOM 767 C C . PHE A 1 91 ? -8.434 5.986 8.688 1.00 96.62 91 PHE A C 1
ATOM 769 O O . PHE A 1 91 ? -9.168 6.565 7.884 1.00 96.62 91 PHE A O 1
ATOM 776 N N . SER A 1 92 ? -8.101 6.539 9.854 1.00 94.88 92 SER A N 1
ATOM 777 C CA . SER A 1 92 ? -8.572 7.869 10.223 1.00 94.88 92 SER A CA 1
ATOM 778 C C . SER A 1 92 ? -7.867 8.940 9.394 1.00 94.88 92 SER A C 1
ATOM 780 O O . SER A 1 92 ? -6.643 8.938 9.251 1.00 94.88 92 SER A O 1
ATOM 782 N N . ARG A 1 93 ? -8.650 9.895 8.885 1.00 90.06 93 ARG A N 1
ATOM 783 C CA . ARG A 1 93 ? -8.133 11.104 8.224 1.00 90.06 93 ARG A CA 1
ATOM 784 C C . ARG A 1 93 ? -7.706 12.182 9.219 1.00 90.06 93 ARG A C 1
ATOM 786 O O . ARG A 1 93 ? -6.899 13.036 8.875 1.00 90.06 93 ARG A O 1
ATOM 793 N N . GLU A 1 94 ? -8.260 12.141 10.426 1.00 93.31 94 GLU A N 1
ATOM 794 C CA . GLU A 1 94 ? -8.084 13.180 11.443 1.00 93.31 94 GLU A CA 1
ATOM 795 C C . GLU A 1 94 ? -7.112 12.748 12.537 1.00 93.31 94 GLU A C 1
ATOM 797 O O . GLU A 1 94 ? -6.320 13.561 13.003 1.00 93.31 94 GLU A O 1
ATOM 802 N N . ASN A 1 95 ? -7.146 11.471 12.936 1.00 94.38 95 ASN A N 1
ATOM 803 C CA . ASN A 1 95 ? -6.320 10.952 14.019 1.00 94.38 95 ASN A CA 1
ATOM 804 C C . ASN A 1 95 ? -4.995 10.378 13.479 1.00 94.38 95 ASN A C 1
ATOM 806 O O . ASN A 1 95 ? -5.004 9.306 12.865 1.00 94.38 95 ASN A O 1
ATOM 810 N N . PRO A 1 96 ? -3.837 11.012 13.761 1.00 91.94 96 PRO A N 1
ATOM 811 C CA . PRO A 1 96 ? -2.545 10.548 13.259 1.00 91.94 96 PRO A CA 1
ATOM 812 C C . PRO A 1 96 ? -2.148 9.154 13.760 1.00 91.94 96 PRO A C 1
ATOM 814 O O . PRO A 1 96 ? -1.450 8.434 13.045 1.00 91.94 96 PRO A O 1
ATOM 817 N N . LEU A 1 97 ? -2.601 8.751 14.954 1.00 92.62 97 LEU A N 1
ATOM 818 C CA . LEU A 1 97 ? -2.297 7.439 15.543 1.00 92.62 97 LEU A CA 1
ATOM 819 C C . LEU A 1 97 ? -3.037 6.295 14.841 1.00 92.62 97 LEU A C 1
ATOM 821 O O . LEU A 1 97 ? -2.577 5.160 14.872 1.00 92.62 97 LEU A O 1
ATOM 825 N N . LEU A 1 98 ? -4.157 6.600 14.182 1.00 93.88 98 LEU A N 1
ATOM 826 C CA . LEU A 1 98 ? -4.961 5.652 13.404 1.00 93.88 98 LEU A CA 1
ATOM 827 C C . LEU A 1 98 ? -4.773 5.857 11.893 1.00 93.88 98 LEU A C 1
ATOM 829 O O . LEU A 1 98 ? -5.638 5.499 11.094 1.00 93.88 98 LEU A O 1
ATOM 833 N N . SER A 1 99 ? -3.660 6.481 11.500 1.00 96.19 99 SER A N 1
ATOM 834 C CA . SER A 1 99 ? -3.314 6.705 10.100 1.00 96.19 99 SER A CA 1
ATOM 835 C C . SER A 1 99 ? -2.666 5.469 9.476 1.00 96.19 99 SER A C 1
ATOM 837 O O . SER A 1 99 ? -2.054 4.646 10.160 1.00 96.19 99 SER A O 1
ATOM 839 N N . TYR A 1 100 ? -2.712 5.382 8.144 1.00 96.12 100 TYR A N 1
ATOM 840 C CA . TYR A 1 100 ? -2.013 4.326 7.407 1.00 96.12 100 TYR A CA 1
ATOM 841 C C . TYR A 1 100 ? -0.514 4.293 7.726 1.00 96.12 100 TYR A C 1
ATOM 843 O O . TYR A 1 100 ? 0.076 3.233 7.906 1.00 96.12 100 TYR A O 1
ATOM 851 N N . ARG A 1 101 ? 0.107 5.471 7.855 1.00 94.75 101 ARG A N 1
ATOM 852 C CA . ARG A 1 101 ? 1.521 5.593 8.213 1.00 94.75 101 ARG A CA 1
ATOM 853 C C . ARG A 1 101 ? 1.820 4.959 9.571 1.00 94.75 101 ARG A C 1
ATOM 855 O O . ARG A 1 101 ? 2.772 4.191 9.668 1.00 94.75 101 ARG A O 1
ATOM 862 N N . ALA A 1 102 ? 1.003 5.257 10.583 1.00 94.31 102 ALA A N 1
ATOM 863 C CA . ALA A 1 102 ? 1.157 4.681 11.916 1.00 94.31 102 ALA A CA 1
ATOM 864 C C . ALA A 1 102 ? 1.025 3.151 11.879 1.00 94.31 102 ALA A C 1
ATOM 866 O O . ALA A 1 102 ? 1.845 2.456 12.468 1.00 94.31 102 ALA A O 1
ATOM 867 N N . PHE A 1 103 ? 0.077 2.624 11.101 1.00 95.06 103 PHE A N 1
ATOM 868 C CA . PHE A 1 103 ? -0.093 1.184 10.901 1.00 95.06 103 PHE A CA 1
ATOM 869 C C . PHE A 1 103 ? 1.109 0.504 10.222 1.00 95.06 103 PHE A C 1
ATOM 871 O O . PHE A 1 103 ? 1.474 -0.613 10.583 1.00 95.06 103 PHE A O 1
ATOM 878 N N . ILE A 1 104 ? 1.766 1.163 9.261 1.00 92.69 104 ILE A N 1
ATOM 879 C CA . ILE A 1 104 ? 2.984 0.639 8.615 1.00 92.69 104 ILE A CA 1
ATOM 880 C C . ILE A 1 104 ? 4.198 0.673 9.550 1.00 92.69 104 ILE A C 1
ATOM 882 O O . ILE A 1 104 ? 5.008 -0.260 9.539 1.00 92.69 104 ILE A O 1
ATOM 886 N N . GLU A 1 105 ? 4.346 1.762 10.306 1.00 90.06 105 GLU A N 1
ATOM 887 C CA . GLU A 1 105 ? 5.468 2.002 11.221 1.00 90.06 105 GLU A CA 1
ATOM 888 C C . GLU A 1 105 ? 5.312 1.265 12.562 1.00 90.06 105 GLU A C 1
ATOM 890 O O . GLU A 1 105 ? 6.280 1.167 13.317 1.00 90.06 105 GLU A O 1
ATOM 895 N N . GLU A 1 106 ? 4.131 0.705 12.833 1.00 89.56 106 GLU A N 1
ATOM 896 C CA . GLU A 1 106 ? 3.844 -0.111 14.008 1.00 89.56 106 GLU A CA 1
ATOM 897 C C . GLU A 1 106 ? 4.876 -1.237 14.177 1.00 89.56 106 GLU A C 1
ATOM 899 O O . GLU A 1 106 ? 5.141 -2.039 13.269 1.00 89.56 106 GLU A O 1
ATOM 904 N N . PHE A 1 107 ? 5.456 -1.300 15.376 1.00 77.75 107 PHE A N 1
ATOM 905 C CA . PHE A 1 107 ? 6.401 -2.339 15.744 1.00 77.75 107 PHE A CA 1
ATOM 906 C C . PHE A 1 107 ? 5.642 -3.632 16.053 1.00 77.75 107 PHE A C 1
ATOM 908 O O . PHE A 1 107 ? 4.988 -3.753 17.083 1.00 77.75 107 PHE A O 1
ATOM 915 N N . GLU A 1 108 ? 5.738 -4.608 15.155 1.00 70.00 108 GLU A N 1
ATOM 916 C CA . GLU A 1 108 ? 5.313 -5.973 15.455 1.00 70.00 108 GLU A CA 1
ATOM 917 C C . GLU A 1 108 ? 6.357 -6.623 16.360 1.00 70.00 108 GLU A C 1
ATOM 919 O O . GLU A 1 108 ? 7.496 -6.850 15.941 1.00 70.00 108 GLU A O 1
ATOM 924 N N . ASP A 1 109 ? 5.964 -6.919 17.597 1.00 67.75 109 ASP A N 1
ATOM 925 C CA . ASP A 1 109 ? 6.747 -7.769 18.481 1.00 67.75 109 ASP A CA 1
ATOM 926 C C . ASP A 1 109 ? 6.699 -9.213 17.961 1.00 67.75 109 ASP A C 1
ATOM 928 O O . ASP A 1 109 ? 5.755 -9.968 18.191 1.00 67.75 109 ASP A O 1
ATOM 932 N N . LEU A 1 110 ? 7.724 -9.582 17.194 1.00 69.00 110 LEU A N 1
ATOM 933 C CA . LEU A 1 110 ? 7.874 -10.919 16.625 1.00 69.00 110 LEU A CA 1
ATOM 934 C C . LEU A 1 110 ? 8.507 -11.912 17.611 1.00 69.00 110 LEU A C 1
ATOM 936 O O . LEU A 1 110 ? 8.759 -13.053 17.219 1.00 69.00 110 LEU A O 1
ATOM 940 N N . SER A 1 111 ? 8.749 -11.521 18.871 1.00 70.44 111 SER A N 1
ATOM 941 C CA . SER A 1 111 ? 9.348 -12.395 19.891 1.00 70.44 111 SER A CA 1
ATOM 942 C C . SER A 1 111 ? 8.600 -13.724 20.030 1.00 70.44 111 SER A C 1
ATOM 944 O O . SER A 1 111 ? 9.222 -14.778 20.148 1.00 70.44 111 SER A O 1
ATOM 946 N N . MET A 1 112 ? 7.268 -13.701 19.912 1.00 66.75 112 MET A N 1
ATOM 947 C CA . MET A 1 112 ? 6.433 -14.898 20.044 1.00 66.75 112 MET A CA 1
ATOM 948 C C . MET A 1 112 ? 6.568 -15.897 18.886 1.00 66.75 112 MET A C 1
ATOM 950 O O . MET A 1 112 ? 6.275 -17.077 19.072 1.00 66.75 112 MET A O 1
ATOM 954 N N . ILE A 1 113 ? 6.997 -15.459 17.697 1.00 70.25 113 ILE A N 1
ATOM 955 C CA . ILE A 1 113 ? 7.091 -16.320 16.501 1.00 70.25 113 ILE A CA 1
ATOM 956 C C . ILE A 1 113 ? 8.522 -16.503 15.993 1.00 70.25 113 ILE A C 1
ATOM 958 O O . ILE A 1 113 ? 8.731 -17.164 14.975 1.00 70.25 113 ILE A O 1
ATOM 962 N N . GLN A 1 114 ? 9.509 -15.971 16.716 1.00 66.38 114 GLN A N 1
ATOM 963 C CA . GLN A 1 114 ? 10.922 -15.993 16.337 1.00 66.38 114 GLN A CA 1
ATOM 964 C C . GLN A 1 114 ? 11.454 -17.417 16.095 1.00 66.38 114 GLN A C 1
ATOM 966 O O . GLN A 1 114 ? 12.286 -17.631 15.220 1.00 66.38 114 GLN A O 1
ATOM 971 N N . ASN A 1 115 ? 10.906 -18.411 16.798 1.00 70.19 115 ASN A N 1
ATOM 972 C CA . ASN A 1 115 ? 11.293 -19.819 16.660 1.00 70.19 115 ASN A CA 1
ATOM 973 C C . ASN A 1 115 ? 10.713 -20.516 15.410 1.00 70.19 115 ASN A C 1
ATOM 975 O O . ASN A 1 115 ? 11.089 -21.647 15.118 1.00 70.19 115 ASN A O 1
ATOM 979 N N . ILE A 1 116 ? 9.776 -19.880 14.698 1.00 73.62 116 ILE A N 1
ATOM 980 C CA . ILE A 1 116 ? 9.072 -20.450 13.531 1.00 73.62 116 ILE A CA 1
ATOM 981 C C . ILE A 1 116 ? 9.480 -19.721 12.238 1.00 73.62 116 ILE A C 1
ATOM 983 O O . ILE A 1 116 ? 9.283 -20.227 11.132 1.00 73.62 116 ILE A O 1
ATOM 987 N N . THR A 1 117 ? 10.073 -18.530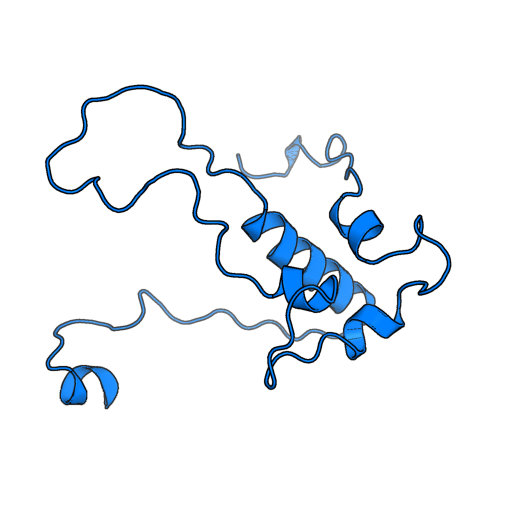 12.347 1.00 57.16 117 THR A N 1
ATOM 988 C CA . THR A 1 117 ? 10.559 -17.775 11.192 1.00 57.16 117 THR A CA 1
ATOM 989 C C . THR A 1 117 ? 11.837 -18.386 10.623 1.00 57.16 117 THR A C 1
ATOM 991 O O . THR A 1 117 ? 12.792 -18.633 11.351 1.00 57.16 117 THR A O 1
ATOM 994 N N . LEU A 1 118 ? 11.866 -18.598 9.305 1.00 53.19 118 LEU A N 1
ATOM 995 C CA . LEU A 1 118 ? 13.068 -19.011 8.577 1.00 53.19 118 LEU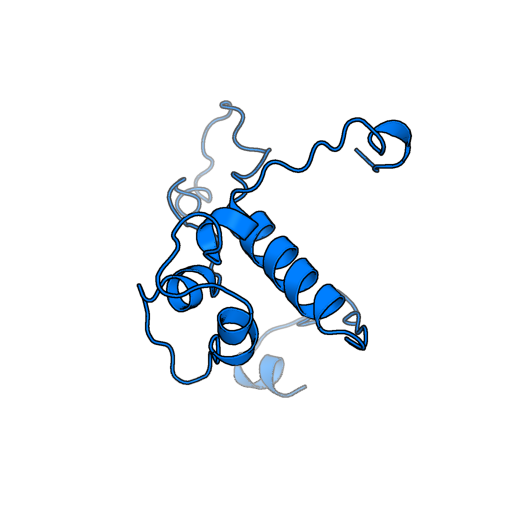 A CA 1
ATOM 996 C C . LEU A 1 118 ? 14.032 -17.812 8.482 1.00 53.19 118 LEU A C 1
ATOM 998 O O . LEU A 1 118 ? 13.750 -16.869 7.734 1.00 53.19 118 LEU A O 1
ATOM 1002 N N . GLU A 1 119 ? 15.128 -17.830 9.246 1.00 46.84 119 GLU A N 1
ATOM 1003 C CA . GLU A 1 119 ? 16.268 -16.906 9.080 1.00 46.84 119 GLU A CA 1
ATOM 1004 C C . GLU A 1 119 ? 17.270 -17.382 8.023 1.00 46.84 119 GLU A C 1
ATOM 1006 O O . GLU A 1 119 ? 17.564 -18.598 7.970 1.00 46.84 119 GLU A O 1
#